Protein AF-A0A662PA24-F1 (afdb_monomer_lite)

Radius of gyration: 21.81 Å; chains: 1; bounding box: 40×46×67 Å

Sequence (87 aa):
MKMEIPERDGIVMYFTILQNLAQRPDLTDLERQALDFASSLLYQSVYGEEISEIGEGGESGREEEIQKDMEKVRSVHELAQVRGGKC

pLDDT: mean 70.92, std 20.55, range [36.91, 98.06]

Secondary structure (DSSP, 8-state):
---PPPHHHHHHHHHHHHHHHHT-TT--HHHHHHHHHHHHHHHHHHHSGGGTTSSSSS-S--SSSGGGSGGG---HHHHHHHTS---

Structure (mmCIF, N/CA/C/O backbone):
data_AF-A0A662PA24-F1
#
_entry.id   AF-A0A662PA24-F1
#
loop_
_atom_site.group_PDB
_atom_site.id
_atom_site.type_symbol
_atom_site.label_atom_id
_atom_site.label_alt_id
_atom_site.label_comp_id
_atom_site.label_asym_id
_atom_site.label_entity_id
_atom_site.label_seq_id
_atom_site.pdbx_PDB_ins_code
_atom_site.Cartn_x
_atom_site.Cartn_y
_atom_site.Cartn_z
_atom_site.occupancy
_atom_site.B_iso_or_equiv
_atom_site.auth_seq_id
_atom_site.auth_comp_id
_atom_site.auth_asym_id
_atom_site.auth_atom_id
_atom_site.pdbx_PDB_model_num
ATOM 1 N N . MET A 1 1 ? 12.239 -19.029 -24.550 1.00 47.09 1 MET A N 1
ATOM 2 C CA . MET A 1 1 ? 12.482 -17.597 -24.277 1.00 47.09 1 MET A CA 1
ATOM 3 C C . MET A 1 1 ? 11.898 -17.279 -22.913 1.00 47.09 1 MET A C 1
ATOM 5 O O . MET A 1 1 ? 10.720 -17.549 -22.722 1.00 47.09 1 MET A O 1
ATOM 9 N N . LYS A 1 2 ? 12.696 -16.778 -21.962 1.00 55.00 2 LYS A N 1
ATOM 10 C CA . LYS A 1 2 ? 12.137 -16.073 -20.801 1.00 55.00 2 LYS A CA 1
ATOM 11 C C . LYS A 1 2 ? 11.709 -14.706 -21.319 1.00 55.00 2 LYS A C 1
ATOM 13 O O . LYS A 1 2 ? 12.530 -14.000 -21.890 1.00 55.00 2 LYS A O 1
ATOM 18 N N . MET A 1 3 ? 10.423 -14.403 -21.221 1.00 61.66 3 MET A N 1
ATOM 19 C CA . MET A 1 3 ? 9.924 -13.070 -21.518 1.00 61.66 3 MET A CA 1
ATOM 20 C C . MET A 1 3 ? 10.233 -12.223 -20.287 1.00 61.66 3 MET A C 1
ATOM 22 O O . MET A 1 3 ? 9.659 -12.455 -19.225 1.00 61.66 3 MET A O 1
ATOM 26 N N . GLU A 1 4 ? 11.220 -11.341 -20.396 1.00 77.81 4 GLU A N 1
ATOM 27 C CA . GLU A 1 4 ? 11.518 -10.383 -19.337 1.00 77.81 4 GLU A CA 1
ATOM 28 C C . GLU A 1 4 ? 10.4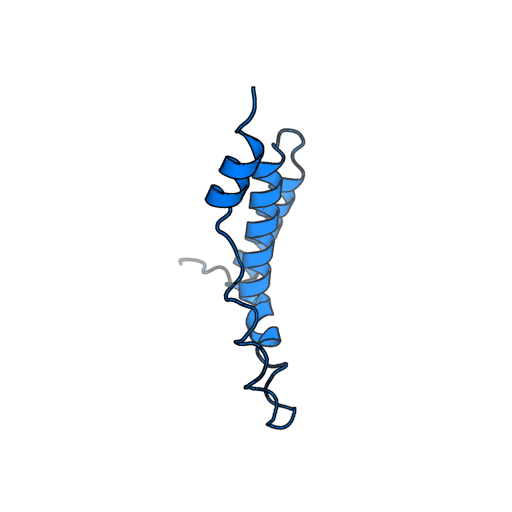85 -9.263 -19.430 1.00 77.81 4 GLU A C 1
ATOM 30 O O . GLU A 1 4 ? 10.346 -8.607 -20.462 1.00 77.81 4 GLU A O 1
ATOM 35 N N . ILE A 1 5 ? 9.689 -9.120 -18.372 1.00 69.00 5 ILE A N 1
ATOM 36 C CA . ILE A 1 5 ? 8.761 -8.003 -18.226 1.00 69.00 5 ILE A CA 1
ATOM 37 C C . ILE A 1 5 ? 9.628 -6.762 -17.985 1.00 69.00 5 ILE A C 1
ATOM 39 O O . ILE A 1 5 ? 10.463 -6.805 -17.076 1.00 69.00 5 ILE A O 1
ATOM 43 N N . PRO A 1 6 ? 9.458 -5.674 -18.758 1.00 78.69 6 PRO A N 1
ATOM 44 C CA . PRO A 1 6 ? 10.123 -4.414 -18.465 1.00 78.69 6 PRO A CA 1
ATOM 45 C C . PRO A 1 6 ? 9.870 -4.010 -17.012 1.00 78.69 6 PRO A C 1
ATOM 47 O O . PRO A 1 6 ? 8.744 -4.097 -16.526 1.00 78.69 6 PRO A O 1
ATOM 50 N N . GLU A 1 7 ? 10.904 -3.555 -16.312 1.00 77.25 7 GLU A N 1
ATOM 51 C CA . GLU A 1 7 ? 10.838 -3.271 -14.873 1.00 77.25 7 GLU A CA 1
ATOM 52 C C . GLU A 1 7 ? 9.683 -2.321 -14.513 1.00 77.25 7 GLU A C 1
ATOM 54 O O . GLU A 1 7 ? 8.909 -2.586 -13.592 1.00 77.25 7 GLU A O 1
ATOM 59 N N . ARG A 1 8 ? 9.469 -1.291 -15.340 1.00 78.00 8 ARG A N 1
ATOM 60 C CA . ARG A 1 8 ? 8.340 -0.357 -15.233 1.00 78.00 8 ARG A CA 1
ATOM 61 C C . ARG A 1 8 ? 6.972 -1.046 -15.295 1.00 78.00 8 ARG A C 1
ATOM 63 O O . ARG A 1 8 ? 6.077 -0.689 -14.533 1.00 78.00 8 ARG A O 1
ATOM 70 N N . ASP A 1 9 ? 6.802 -2.024 -16.178 1.00 82.50 9 ASP A N 1
ATOM 71 C CA . ASP A 1 9 ? 5.538 -2.752 -16.327 1.00 82.50 9 ASP A CA 1
ATOM 72 C C . ASP A 1 9 ? 5.299 -3.671 -15.119 1.00 82.50 9 ASP A C 1
ATOM 74 O O . ASP A 1 9 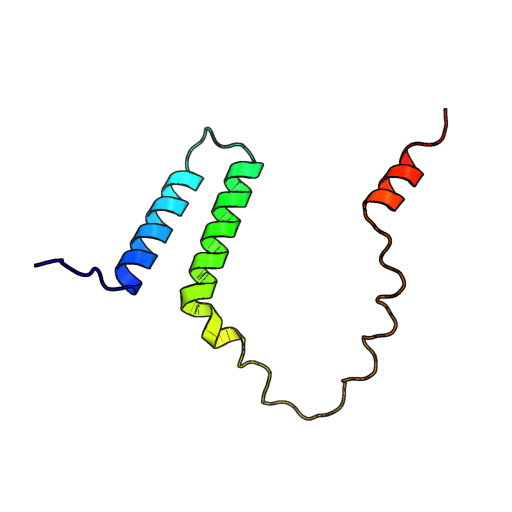? 4.172 -3.786 -14.631 1.00 82.50 9 ASP A O 1
ATOM 78 N N . GLY A 1 10 ? 6.371 -4.258 -14.572 1.00 83.56 10 GLY A N 1
ATOM 79 C CA . GLY A 1 10 ? 6.326 -5.000 -13.311 1.00 83.56 10 GLY A CA 1
ATOM 80 C C . GLY A 1 10 ? 5.888 -4.120 -12.138 1.00 83.56 10 GLY A C 1
ATOM 81 O O . GLY A 1 10 ? 5.011 -4.497 -11.366 1.00 83.56 10 GLY A O 1
ATOM 82 N N . ILE A 1 11 ? 6.432 -2.911 -12.045 1.00 84.88 11 ILE A N 1
ATOM 83 C CA . ILE A 1 11 ? 6.085 -1.918 -11.022 1.00 84.88 11 ILE A CA 1
ATOM 84 C C . ILE A 1 11 ? 4.617 -1.489 -11.121 1.00 84.88 11 ILE A C 1
ATOM 86 O O . ILE A 1 11 ? 3.913 -1.478 -10.111 1.00 84.88 11 ILE A O 1
ATOM 90 N N . VAL A 1 12 ? 4.118 -1.181 -12.323 1.00 86.12 12 VAL A N 1
ATOM 91 C CA . VAL A 1 12 ? 2.697 -0.842 -12.534 1.00 86.12 12 VAL A CA 1
ATOM 92 C C . VAL A 1 12 ? 1.788 -1.994 -12.092 1.00 86.12 12 VAL A C 1
ATOM 94 O O . VAL A 1 12 ? 0.745 -1.773 -11.467 1.00 86.12 12 VAL A O 1
ATOM 97 N N . MET A 1 13 ? 2.195 -3.236 -12.359 1.00 90.44 13 MET A N 1
ATOM 98 C CA . MET A 1 13 ? 1.469 -4.421 -11.911 1.00 90.44 13 MET A CA 1
ATOM 99 C C . MET A 1 13 ? 1.459 -4.538 -10.379 1.00 90.44 13 MET A C 1
ATOM 101 O O . MET A 1 13 ? 0.398 -4.777 -9.799 1.00 90.44 13 MET A O 1
ATOM 105 N N . TYR A 1 14 ? 2.588 -4.301 -9.705 1.00 90.69 14 TYR A N 1
ATOM 106 C CA . TYR A 1 14 ? 2.648 -4.291 -8.239 1.00 90.69 14 TYR A CA 1
ATOM 107 C C . TYR A 1 14 ? 1.774 -3.193 -7.624 1.00 90.69 14 TYR A C 1
ATOM 109 O O . TYR A 1 14 ? 1.029 -3.474 -6.685 1.00 90.69 14 TYR A O 1
ATOM 117 N N . PHE A 1 15 ? 1.773 -1.985 -8.194 1.00 90.88 15 PHE A N 1
ATOM 118 C CA . PHE A 1 15 ? 0.865 -0.912 -7.775 1.00 90.88 15 PHE A CA 1
ATOM 119 C C . PHE A 1 15 ? -0.598 -1.327 -7.873 1.00 90.88 15 PHE A C 1
ATOM 121 O O . PHE A 1 15 ? -1.375 -1.128 -6.940 1.00 90.88 15 PHE A O 1
ATOM 128 N N . THR A 1 16 ? -0.960 -1.946 -8.993 1.00 92.44 16 THR A N 1
ATOM 129 C CA . THR A 1 16 ? -2.323 -2.419 -9.233 1.00 92.44 16 THR A CA 1
ATOM 130 C C . THR A 1 16 ? -2.726 -3.467 -8.194 1.00 92.44 16 THR A C 1
ATOM 132 O O . THR A 1 16 ? -3.838 -3.428 -7.670 1.00 92.44 16 THR A O 1
ATOM 135 N N . ILE A 1 17 ? -1.831 -4.395 -7.848 1.00 94.69 17 ILE A N 1
ATOM 136 C CA . ILE A 1 17 ? -2.091 -5.416 -6.823 1.00 94.69 17 ILE A CA 1
ATOM 137 C C . ILE A 1 17 ? -2.294 -4.770 -5.448 1.00 94.69 17 ILE A C 1
ATOM 139 O O . ILE A 1 17 ? -3.277 -5.081 -4.776 1.00 94.69 17 ILE A O 1
ATOM 143 N N . LEU A 1 18 ? -1.409 -3.855 -5.043 1.00 95.19 18 LEU A N 1
ATOM 144 C CA . LEU A 1 18 ? -1.500 -3.175 -3.748 1.00 95.19 18 LEU A CA 1
ATOM 145 C C . LEU A 1 18 ? -2.795 -2.364 -3.619 1.00 95.19 18 LEU A C 1
ATOM 147 O O . LEU A 1 18 ? -3.479 -2.467 -2.601 1.00 95.19 18 LEU A O 1
ATOM 151 N N . GLN A 1 19 ? -3.187 -1.639 -4.670 1.00 92.50 19 GLN A N 1
ATOM 152 C CA . GLN A 1 19 ? -4.456 -0.909 -4.702 1.00 92.50 19 GLN A CA 1
ATOM 153 C C . GLN A 1 19 ? -5.655 -1.850 -4.562 1.00 92.50 19 GLN A C 1
ATOM 155 O O . GLN A 1 19 ? -6.540 -1.588 -3.752 1.00 92.50 19 GLN A O 1
ATOM 160 N N . ASN A 1 20 ? -5.677 -2.967 -5.295 1.00 94.88 20 ASN A N 1
ATOM 161 C CA . ASN A 1 20 ? -6.764 -3.944 -5.189 1.00 94.88 20 ASN A CA 1
ATOM 162 C C . ASN A 1 20 ? -6.858 -4.557 -3.788 1.00 94.88 20 ASN A C 1
ATOM 164 O O . ASN A 1 20 ? -7.959 -4.737 -3.270 1.00 94.88 20 ASN A O 1
ATOM 168 N N . LEU A 1 21 ? -5.718 -4.849 -3.156 1.00 96.25 21 LEU A N 1
ATOM 169 C CA . LEU A 1 21 ? -5.693 -5.329 -1.779 1.00 96.25 21 LEU A CA 1
ATOM 170 C C . LEU A 1 21 ? -6.251 -4.272 -0.822 1.00 96.25 21 LEU A C 1
ATOM 172 O O . LEU A 1 21 ? -7.117 -4.610 -0.028 1.00 96.25 21 LEU A O 1
ATOM 176 N N . ALA A 1 22 ? -5.851 -3.003 -0.942 1.00 94.00 22 ALA A N 1
ATOM 177 C CA . ALA A 1 22 ? -6.278 -1.926 -0.041 1.00 94.00 22 ALA A CA 1
ATOM 178 C C . ALA A 1 22 ? -7.790 -1.608 -0.102 1.00 94.00 22 ALA A C 1
ATOM 180 O O . ALA A 1 22 ? -8.367 -1.094 0.866 1.00 94.00 22 ALA A O 1
ATOM 181 N N . GLN A 1 23 ? -8.446 -1.933 -1.224 1.00 93.25 23 GLN A N 1
ATOM 182 C CA . GLN A 1 23 ? -9.896 -1.779 -1.409 1.00 93.25 23 GLN A CA 1
ATOM 183 C C . GLN A 1 23 ? -10.724 -2.890 -0.757 1.00 93.25 23 GLN A C 1
ATOM 185 O O . GLN A 1 23 ? -11.952 -2.797 -0.701 1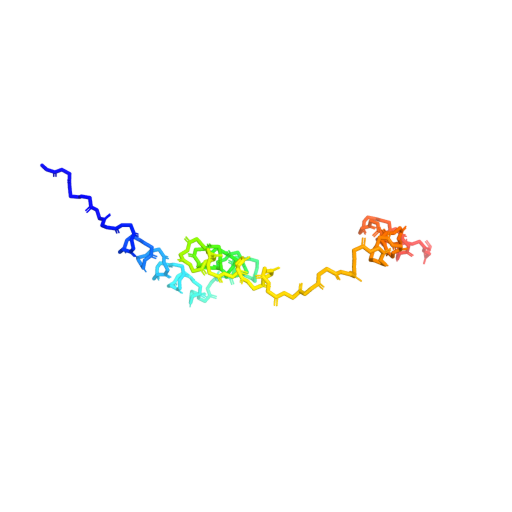.00 93.25 23 GLN A O 1
ATOM 190 N N . ARG A 1 24 ? -10.082 -3.948 -0.261 1.00 96.06 24 ARG A N 1
ATOM 191 C CA . ARG A 1 24 ? -10.784 -5.029 0.418 1.00 96.06 24 ARG A CA 1
ATOM 192 C C . ARG A 1 24 ? -11.428 -4.528 1.720 1.00 96.06 24 ARG A C 1
ATOM 194 O O . ARG A 1 24 ? -10.756 -3.875 2.519 1.00 96.06 24 ARG A O 1
ATOM 201 N N . PRO A 1 25 ? -12.717 -4.828 1.958 1.00 94.62 25 PRO A N 1
ATOM 202 C CA . PRO A 1 25 ? -13.427 -4.357 3.145 1.00 94.62 25 PRO A CA 1
ATOM 203 C C . PRO A 1 25 ? -13.047 -5.121 4.421 1.00 94.62 25 PRO A C 1
ATOM 205 O O . PRO A 1 25 ? -13.401 -4.680 5.508 1.00 94.62 25 PRO A O 1
ATOM 208 N N . ASP A 1 26 ? -12.365 -6.262 4.301 1.00 97.00 26 ASP A N 1
ATOM 209 C CA . ASP A 1 26 ? -11.993 -7.149 5.407 1.00 97.00 26 ASP A CA 1
ATOM 210 C C . ASP A 1 26 ? -10.599 -6.869 5.996 1.00 97.00 26 ASP A C 1
ATOM 212 O O . ASP A 1 26 ? -10.100 -7.668 6.783 1.00 97.00 26 ASP A O 1
ATOM 216 N N . LEU A 1 27 ? -9.977 -5.744 5.635 1.00 96.81 27 LEU A N 1
ATOM 217 C CA . LEU A 1 27 ? -8.684 -5.335 6.180 1.00 96.81 27 LEU A CA 1
ATOM 218 C C . LEU A 1 27 ? -8.819 -4.646 7.536 1.00 96.81 27 LEU A C 1
ATOM 220 O O . LEU A 1 27 ? -9.676 -3.785 7.741 1.00 96.81 27 LEU A O 1
ATOM 224 N N . THR A 1 28 ? -7.892 -4.962 8.432 1.00 97.69 28 THR A N 1
ATOM 225 C CA . THR A 1 28 ? -7.634 -4.168 9.633 1.00 97.69 28 THR A CA 1
ATOM 226 C C . THR A 1 28 ? -6.956 -2.843 9.281 1.00 97.69 28 THR A C 1
ATOM 228 O O . THR A 1 28 ? -6.309 -2.704 8.239 1.00 97.69 28 THR A O 1
ATOM 231 N N . ASP A 1 29 ? -7.035 -1.871 10.191 1.00 96.50 29 ASP A N 1
ATOM 232 C CA . ASP A 1 29 ? -6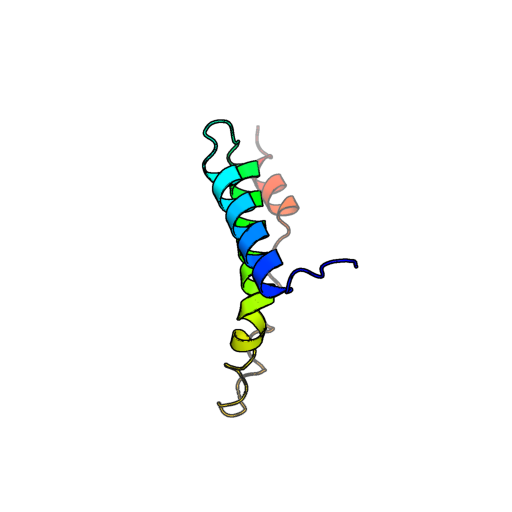.364 -0.575 10.027 1.00 96.50 29 ASP A CA 1
ATOM 233 C C . ASP A 1 29 ? -4.845 -0.727 9.833 1.00 96.50 29 ASP A C 1
ATOM 235 O O . ASP A 1 29 ? -4.249 -0.032 9.010 1.00 96.50 29 ASP A O 1
ATOM 239 N N . LEU A 1 30 ? -4.222 -1.677 10.544 1.00 98.06 30 LEU A N 1
ATOM 240 C CA . LEU A 1 30 ? -2.788 -1.951 10.431 1.00 98.06 30 LEU A CA 1
ATOM 241 C C . LEU A 1 30 ? -2.420 -2.507 9.051 1.00 98.06 30 LEU A C 1
ATOM 243 O O . LEU A 1 30 ? -1.421 -2.092 8.468 1.00 98.06 30 LEU A O 1
ATOM 247 N N . GLU A 1 31 ? -3.216 -3.431 8.513 1.00 97.56 31 GLU A N 1
ATOM 248 C CA . GLU A 1 31 ? -2.975 -3.993 7.181 1.00 97.56 31 GLU A CA 1
ATOM 249 C C . GLU A 1 31 ? -3.160 -2.937 6.092 1.00 97.56 31 GLU A C 1
ATOM 251 O O . GLU A 1 31 ? -2.352 -2.864 5.167 1.00 97.56 31 GLU A O 1
ATOM 256 N N . ARG A 1 32 ? -4.172 -2.072 6.224 1.00 95.56 32 ARG A N 1
ATOM 257 C CA . ARG A 1 32 ? -4.368 -0.948 5.304 1.00 95.56 32 ARG A CA 1
ATOM 258 C C . ARG A 1 32 ? -3.174 0.009 5.341 1.00 95.56 32 ARG A C 1
ATOM 260 O O . ARG A 1 32 ? -2.628 0.327 4.289 1.00 95.56 32 ARG A O 1
ATOM 267 N N . GLN A 1 33 ? -2.692 0.366 6.531 1.00 96.50 33 GLN A N 1
ATOM 268 C CA . GLN A 1 33 ? -1.502 1.207 6.681 1.00 96.50 33 GLN A CA 1
ATOM 269 C C . GLN A 1 33 ? -0.241 0.548 6.098 1.00 96.50 33 GLN A C 1
ATOM 271 O O . GLN A 1 33 ? 0.585 1.225 5.485 1.00 96.50 33 GLN A O 1
ATOM 276 N N . ALA A 1 34 ? -0.086 -0.769 6.253 1.00 97.44 34 ALA A N 1
ATOM 277 C CA . ALA A 1 34 ? 1.029 -1.507 5.666 1.00 97.44 34 ALA A CA 1
ATOM 278 C C . ALA A 1 34 ? 0.986 -1.493 4.126 1.00 97.44 34 ALA A C 1
ATOM 280 O O . ALA A 1 34 ? 2.029 -1.345 3.487 1.00 97.44 34 ALA A O 1
ATOM 281 N N . LEU A 1 35 ? -0.203 -1.602 3.524 1.00 97.00 35 LEU A N 1
ATOM 282 C CA . LEU A 1 35 ? -0.388 -1.509 2.071 1.00 97.00 35 LEU A CA 1
ATOM 283 C C . LEU A 1 35 ? -0.121 -0.094 1.539 1.00 97.00 35 LEU A C 1
ATOM 285 O O . LEU A 1 35 ? 0.519 0.053 0.493 1.00 97.00 35 LEU A O 1
ATOM 289 N N . ASP A 1 36 ? -0.543 0.939 2.269 1.00 93.19 36 ASP A N 1
ATOM 290 C CA . ASP A 1 36 ? -0.242 2.337 1.934 1.00 93.19 36 ASP A CA 1
ATOM 291 C C . ASP A 1 36 ? 1.269 2.615 2.013 1.00 93.19 36 ASP A C 1
ATOM 293 O O . ASP A 1 36 ? 1.854 3.240 1.120 1.00 93.19 36 ASP A O 1
ATOM 297 N N . PHE A 1 37 ? 1.937 2.084 3.042 1.00 94.81 37 PHE A N 1
ATOM 298 C CA . PHE A 1 37 ? 3.388 2.178 3.191 1.00 94.81 37 PHE A CA 1
ATOM 299 C C . PHE A 1 37 ? 4.129 1.462 2.051 1.00 94.81 37 PHE A C 1
ATOM 301 O O . PHE A 1 37 ? 5.020 2.048 1.437 1.00 94.81 37 PHE A O 1
ATOM 308 N N . ALA A 1 38 ? 3.727 0.236 1.702 1.00 95.00 38 ALA A N 1
ATOM 309 C CA . ALA A 1 38 ? 4.313 -0.509 0.586 1.00 95.00 38 ALA A CA 1
ATOM 310 C C . ALA A 1 38 ? 4.135 0.222 -0.757 1.00 95.00 38 ALA A C 1
ATOM 312 O O . ALA A 1 38 ? 5.072 0.298 -1.551 1.00 95.00 38 ALA A O 1
ATOM 313 N N . SER A 1 39 ? 2.959 0.815 -0.985 1.00 91.94 39 SER A N 1
ATOM 314 C CA . SER A 1 39 ? 2.685 1.626 -2.179 1.00 91.94 39 SER A CA 1
ATOM 315 C C . SER A 1 39 ? 3.587 2.862 -2.246 1.00 91.94 39 SER A C 1
ATOM 317 O O . SER A 1 39 ? 4.066 3.221 -3.319 1.00 91.94 39 SER A O 1
ATOM 319 N N . SER A 1 40 ? 3.872 3.484 -1.099 1.00 89.94 40 SER A N 1
ATOM 320 C CA . SER A 1 40 ? 4.771 4.641 -1.011 1.00 89.94 40 SER A CA 1
ATOM 321 C C . SER A 1 40 ? 6.222 4.269 -1.324 1.00 89.94 40 SER A C 1
ATOM 323 O O . SER A 1 40 ? 6.879 4.980 -2.080 1.00 89.94 40 SER A O 1
ATOM 325 N N . LEU A 1 41 ? 6.709 3.131 -0.815 1.00 90.38 41 LEU A N 1
ATOM 326 C CA . LEU A 1 41 ? 8.052 2.636 -1.136 1.00 90.38 41 LEU A CA 1
ATOM 327 C C . LEU A 1 41 ? 8.202 2.332 -2.630 1.00 90.38 41 LEU A C 1
ATOM 329 O O . LEU A 1 41 ? 9.214 2.680 -3.233 1.00 90.38 41 LEU A O 1
ATOM 333 N N . LEU A 1 42 ? 7.178 1.731 -3.238 1.00 88.62 42 LEU A N 1
ATOM 334 C CA . LEU A 1 42 ? 7.167 1.438 -4.670 1.00 88.62 42 LEU A CA 1
ATOM 335 C C . LEU A 1 42 ? 7.114 2.717 -5.519 1.00 88.62 42 LEU A C 1
ATOM 337 O O . LEU A 1 42 ? 7.692 2.772 -6.600 1.00 88.62 42 LEU A O 1
ATOM 341 N N . TYR A 1 43 ? 6.450 3.768 -5.031 1.00 85.06 43 TYR A N 1
ATOM 342 C CA . TYR A 1 43 ? 6.470 5.078 -5.685 1.00 85.06 43 TYR A CA 1
ATOM 343 C C . TYR A 1 43 ? 7.872 5.682 -5.627 1.00 85.06 43 TYR A C 1
ATOM 345 O O . TYR A 1 43 ? 8.401 6.131 -6.640 1.00 85.06 43 TYR A O 1
ATOM 353 N N . GLN A 1 44 ? 8.500 5.643 -4.452 1.00 85.06 44 GLN A N 1
ATOM 354 C CA . GLN A 1 44 ? 9.852 6.155 -4.245 1.00 85.06 44 GLN A CA 1
ATOM 355 C C . GLN A 1 44 ? 10.907 5.388 -5.046 1.00 85.06 44 GLN A C 1
ATOM 357 O O . GLN A 1 44 ? 11.830 6.009 -5.552 1.00 85.06 44 GLN A O 1
ATOM 362 N N . SER A 1 45 ? 10.781 4.074 -5.239 1.00 82.38 45 SER A N 1
ATOM 363 C CA . SER A 1 45 ? 11.744 3.343 -6.076 1.00 82.38 45 SER A CA 1
ATOM 364 C C . SER A 1 45 ? 11.693 3.745 -7.555 1.00 82.38 45 SER A C 1
ATOM 366 O O . SER A 1 45 ? 12.627 3.461 -8.289 1.00 82.38 45 SER A O 1
ATOM 368 N N . VAL A 1 46 ? 10.599 4.372 -8.002 1.00 79.50 46 VAL A N 1
ATOM 369 C CA . VAL A 1 46 ? 10.386 4.781 -9.403 1.00 79.50 46 VAL A CA 1
ATOM 370 C C . VAL A 1 46 ? 10.645 6.266 -9.604 1.00 79.50 46 VAL A C 1
ATOM 372 O O . VAL A 1 46 ? 11.209 6.662 -10.616 1.00 79.50 46 VAL A O 1
ATOM 375 N N . TYR A 1 47 ? 10.182 7.080 -8.658 1.00 72.00 47 TYR A N 1
ATOM 376 C CA . TYR A 1 47 ? 10.136 8.539 -8.758 1.00 72.00 47 TYR A CA 1
ATOM 377 C C . TYR A 1 47 ? 11.008 9.232 -7.697 1.00 72.00 47 TYR A C 1
ATOM 379 O O . TYR A 1 47 ? 11.035 10.455 -7.617 1.00 72.00 47 TYR A O 1
ATOM 387 N N . GLY A 1 48 ? 11.684 8.473 -6.831 1.00 65.50 48 GLY A N 1
ATOM 388 C CA . GLY A 1 48 ? 12.434 8.996 -5.686 1.00 65.50 48 GLY A CA 1
ATOM 389 C C . GLY A 1 48 ? 13.852 9.469 -5.997 1.00 65.50 48 GLY A C 1
ATOM 390 O O . GLY A 1 48 ? 14.389 10.230 -5.196 1.00 65.50 48 GLY A O 1
ATOM 391 N N . GLU A 1 49 ? 14.441 9.099 -7.140 1.00 57.34 49 GLU A N 1
ATOM 392 C CA . GLU A 1 49 ? 15.719 9.692 -7.576 1.00 57.34 49 GLU A CA 1
ATOM 393 C C . GLU A 1 49 ? 15.577 11.200 -7.867 1.00 57.34 49 GLU A C 1
ATOM 395 O O . GLU A 1 49 ? 16.508 11.958 -7.617 1.00 57.34 49 GLU A O 1
ATOM 400 N N . GLU A 1 50 ? 14.394 11.681 -8.266 1.00 49.75 50 GLU A N 1
ATOM 401 C CA . GLU A 1 50 ? 14.169 13.095 -8.622 1.00 49.75 50 GLU A CA 1
ATOM 402 C C . GLU A 1 50 ? 13.949 14.023 -7.408 1.00 49.75 50 GLU A C 1
ATOM 404 O O . GLU A 1 50 ? 13.979 15.245 -7.547 1.00 49.75 50 GLU A O 1
ATOM 409 N N . ILE A 1 51 ? 13.745 13.485 -6.199 1.00 48.41 51 ILE A N 1
ATOM 410 C CA . ILE A 1 51 ? 13.493 14.297 -4.987 1.00 48.41 51 ILE A CA 1
ATOM 411 C C . ILE A 1 51 ? 14.776 14.520 -4.163 1.00 48.41 51 ILE A C 1
ATOM 413 O O . ILE A 1 51 ? 14.776 15.307 -3.218 1.00 48.41 51 ILE A O 1
ATOM 417 N N . SER A 1 52 ? 15.889 13.871 -4.527 1.00 48.97 52 SER A N 1
ATOM 418 C CA . SER A 1 52 ? 17.197 14.092 -3.891 1.00 48.97 52 SER A CA 1
ATOM 419 C C . SER A 1 52 ? 17.957 15.300 -4.469 1.00 48.97 52 SER A C 1
ATOM 421 O O . SER A 1 52 ? 18.923 15.747 -3.856 1.00 48.97 52 SER A O 1
ATOM 423 N N . GLU A 1 53 ? 17.512 15.864 -5.599 1.00 45.28 53 GLU A N 1
ATOM 424 C CA . GLU A 1 53 ? 18.137 17.014 -6.283 1.00 45.28 53 GLU A CA 1
ATOM 425 C C . GLU A 1 53 ? 17.447 18.371 -6.005 1.00 45.28 53 GLU A C 1
ATOM 427 O O . GLU A 1 53 ? 17.693 19.356 -6.694 1.00 45.28 53 GLU A O 1
ATOM 432 N N . ILE A 1 54 ? 16.635 18.494 -4.946 1.00 48.00 54 ILE A N 1
ATOM 433 C CA . ILE A 1 54 ? 16.192 19.809 -4.419 1.00 48.00 54 ILE A CA 1
ATOM 434 C C . ILE A 1 54 ? 17.061 20.190 -3.205 1.00 48.00 54 ILE A C 1
ATOM 436 O O . ILE A 1 54 ? 16.574 20.524 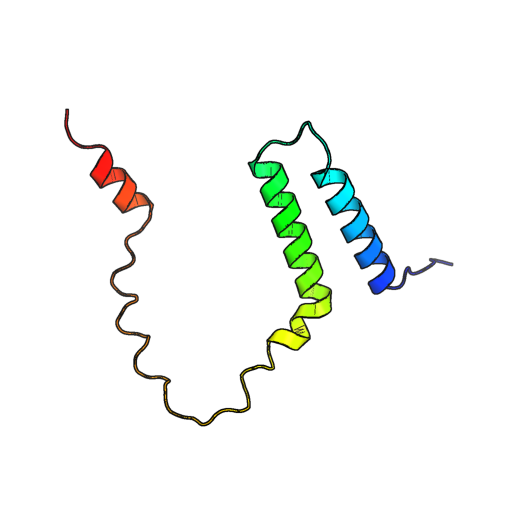-2.128 1.00 48.00 54 ILE A O 1
ATOM 440 N N . GLY A 1 55 ? 18.383 20.089 -3.370 1.00 45.06 55 GLY A N 1
ATOM 441 C CA . GLY A 1 55 ? 19.361 20.361 -2.310 1.00 45.06 55 GLY A CA 1
ATOM 442 C C . GLY A 1 55 ? 20.731 20.869 -2.769 1.00 45.06 55 GLY A C 1
ATOM 443 O O . GLY A 1 55 ? 21.530 21.244 -1.922 1.00 45.06 55 GLY A O 1
ATOM 444 N N . GLU A 1 56 ? 21.006 20.954 -4.073 1.00 47.31 56 GLU A N 1
ATOM 445 C CA . GLU A 1 56 ? 22.279 21.474 -4.601 1.00 47.31 56 GLU A CA 1
ATOM 446 C C . GLU A 1 56 ? 22.043 22.711 -5.477 1.00 47.31 56 GLU A C 1
ATOM 448 O O . GLU A 1 56 ? 22.303 22.745 -6.675 1.00 47.31 56 GLU A O 1
ATOM 453 N N . GLY A 1 57 ? 21.483 23.754 -4.868 1.00 38.47 57 GLY A N 1
ATOM 454 C CA . GLY A 1 57 ? 21.184 25.007 -5.562 1.00 38.47 57 GLY A CA 1
ATOM 455 C C . GLY A 1 57 ? 20.813 26.149 -4.624 1.00 38.47 57 GLY A C 1
ATOM 456 O O . GLY A 1 57 ? 19.944 26.952 -4.944 1.00 38.47 57 GLY A O 1
ATOM 457 N N . GLY A 1 58 ? 21.418 26.201 -3.440 1.00 36.91 58 GLY A N 1
ATOM 458 C CA . GLY A 1 58 ? 21.219 27.271 -2.470 1.00 36.91 58 GLY A CA 1
ATOM 459 C C . GLY A 1 58 ? 22.431 27.350 -1.559 1.00 36.91 58 GLY A C 1
ATOM 460 O O . GLY A 1 58 ? 22.865 26.345 -1.011 1.00 36.91 58 GLY A O 1
ATOM 461 N N . GLU A 1 59 ? 23.015 28.534 -1.467 1.00 37.81 59 GLU A N 1
ATOM 462 C CA . GLU A 1 59 ? 24.276 28.807 -0.793 1.00 37.81 59 GLU A CA 1
ATOM 463 C C . GLU A 1 59 ? 24.341 28.244 0.639 1.00 37.81 59 GLU A C 1
ATOM 465 O O . GLU A 1 59 ? 23.511 28.537 1.499 1.00 37.81 59 GLU A O 1
ATOM 470 N N . SER A 1 60 ? 25.382 27.439 0.862 1.00 51.44 60 SER A N 1
ATOM 471 C CA . SER A 1 60 ? 26.272 27.439 2.029 1.00 51.44 60 SER A CA 1
ATOM 472 C C . SER A 1 60 ? 25.915 28.453 3.129 1.00 51.44 60 SER A C 1
ATOM 474 O O . SER A 1 60 ? 26.044 29.662 2.930 1.00 51.44 60 SER A O 1
ATOM 476 N N . GLY A 1 61 ? 25.547 27.961 4.321 1.00 44.91 61 GLY A N 1
ATOM 477 C CA . GLY A 1 61 ? 25.536 28.808 5.521 1.00 44.91 61 GLY A CA 1
ATOM 478 C C . GLY A 1 61 ? 24.540 28.487 6.635 1.00 44.91 61 GLY A C 1
ATOM 479 O O . GLY A 1 61 ? 24.228 29.391 7.408 1.00 44.91 61 GLY A O 1
ATOM 480 N N . ARG A 1 62 ? 23.998 27.266 6.760 1.00 47.47 62 ARG A N 1
ATOM 481 C CA . ARG A 1 62 ? 23.072 26.963 7.875 1.00 47.47 62 ARG A CA 1
ATOM 482 C C . ARG A 1 62 ? 23.210 25.577 8.497 1.00 47.47 62 ARG A C 1
ATOM 484 O O . ARG A 1 62 ? 22.246 25.000 8.989 1.00 47.47 62 ARG A O 1
ATOM 491 N N . GLU A 1 63 ? 24.439 25.084 8.527 1.00 44.75 63 GLU A N 1
ATOM 492 C CA . GLU A 1 63 ? 24.806 23.765 9.045 1.00 44.75 63 GLU A CA 1
ATOM 493 C C . GLU A 1 63 ? 25.352 23.811 10.488 1.00 44.75 63 GLU A C 1
ATOM 495 O O . GLU A 1 63 ? 26.204 23.011 10.849 1.00 44.75 63 GLU A O 1
ATOM 500 N N . GLU A 1 64 ? 24.876 24.732 11.342 1.00 43.38 64 GLU A N 1
ATOM 501 C CA . GLU A 1 64 ? 25.321 24.789 12.755 1.00 43.38 64 GLU A CA 1
ATOM 502 C C . GLU A 1 64 ? 24.223 24.975 13.826 1.00 43.38 64 GLU A C 1
ATOM 504 O O . GLU A 1 64 ? 24.529 24.864 15.011 1.00 43.38 64 GLU A O 1
ATOM 509 N N . GLU A 1 65 ? 22.937 25.173 13.495 1.00 45.09 65 GLU A N 1
ATOM 510 C CA . GLU A 1 65 ? 21.913 25.429 14.541 1.00 45.09 65 GLU A CA 1
ATOM 511 C C . GLU A 1 65 ? 20.952 24.269 14.863 1.00 45.09 65 GLU A C 1
ATOM 513 O O . GLU A 1 65 ? 20.317 24.292 15.915 1.00 45.09 65 GLU A O 1
ATOM 518 N N . ILE A 1 66 ? 20.864 23.212 14.046 1.00 47.81 66 ILE A N 1
ATOM 519 C CA . ILE A 1 66 ? 19.849 22.145 14.237 1.00 47.81 66 ILE A CA 1
ATOM 520 C C . ILE A 1 66 ? 20.345 20.992 15.138 1.00 47.81 66 ILE A C 1
ATOM 522 O O . ILE A 1 66 ? 19.581 20.107 15.506 1.00 47.81 66 ILE A O 1
ATOM 526 N N . GLN A 1 67 ? 21.604 20.996 15.586 1.00 43.16 67 GLN A N 1
ATOM 527 C CA . GLN A 1 67 ? 22.108 19.943 16.486 1.00 43.16 67 GLN A CA 1
ATOM 528 C C . GLN A 1 67 ? 21.783 20.172 17.972 1.00 43.16 67 GLN A C 1
ATOM 530 O O . GLN A 1 67 ? 22.009 19.279 18.785 1.00 43.16 67 GLN A O 1
ATOM 535 N N . LYS A 1 68 ? 21.227 21.329 18.360 1.00 48.72 68 LYS A N 1
ATOM 536 C CA . LYS A 1 68 ? 20.993 21.652 19.781 1.00 48.72 68 LYS A CA 1
ATOM 537 C C . LYS A 1 68 ? 19.661 21.185 20.366 1.00 48.72 68 LYS A C 1
ATOM 539 O O . LYS A 1 68 ? 19.520 21.231 21.583 1.00 48.72 68 LYS A O 1
ATOM 544 N N . ASP A 1 69 ? 18.714 20.715 19.554 1.00 47.94 69 ASP A N 1
ATOM 545 C CA . ASP A 1 69 ? 17.361 20.377 20.037 1.00 47.94 69 ASP A CA 1
ATOM 546 C C 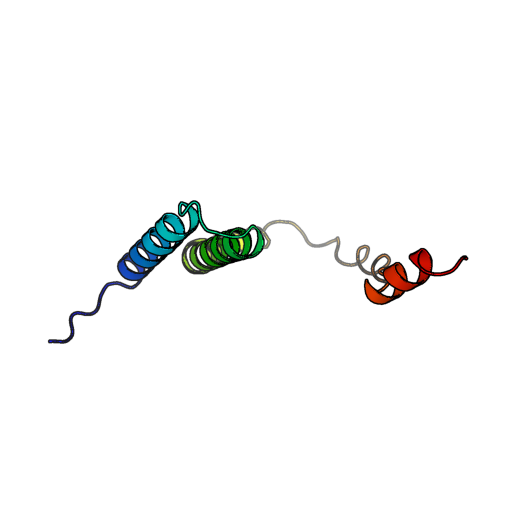. ASP A 1 69 ? 17.021 18.875 19.964 1.00 47.94 69 ASP A C 1
ATOM 548 O O . ASP A 1 69 ? 15.904 18.457 20.266 1.00 47.94 69 ASP A O 1
ATOM 552 N N . MET A 1 70 ? 17.997 18.024 19.618 1.00 48.41 70 MET A N 1
ATOM 553 C CA . MET A 1 70 ? 17.839 16.560 19.652 1.00 48.41 70 MET A CA 1
ATOM 554 C C . MET A 1 70 ? 18.133 15.933 21.026 1.00 48.41 70 MET A C 1
ATOM 556 O O . MET A 1 70 ? 17.804 14.768 21.238 1.00 48.41 70 MET A O 1
ATOM 560 N N . GLU A 1 71 ? 18.672 16.680 21.996 1.00 51.41 71 GLU A N 1
ATOM 561 C CA . GLU A 1 71 ? 18.976 16.150 23.341 1.00 51.41 71 GLU A CA 1
ATOM 562 C C . GLU A 1 71 ? 17.730 15.856 24.199 1.00 51.41 71 GLU A C 1
ATOM 564 O O . GLU A 1 71 ? 17.844 15.276 25.279 1.00 51.41 71 GLU A O 1
ATOM 569 N N . LYS A 1 72 ? 16.522 16.228 23.750 1.00 56.75 72 LYS A N 1
ATOM 570 C CA . LYS A 1 72 ? 15.304 16.142 24.575 1.00 56.75 72 LYS A CA 1
ATOM 571 C C . LYS A 1 72 ? 14.206 15.231 24.033 1.00 56.75 72 LYS A C 1
ATOM 573 O O . LYS A 1 72 ? 13.061 15.325 24.482 1.00 56.75 72 LYS A O 1
ATOM 578 N N . VAL A 1 73 ? 14.530 14.321 23.119 1.00 56.50 73 VAL A N 1
ATOM 579 C CA . VAL A 1 73 ? 13.573 13.307 22.659 1.00 56.50 73 VAL A CA 1
ATOM 580 C C . VAL A 1 73 ? 13.622 12.111 23.611 1.00 56.50 73 VAL A C 1
ATOM 582 O O . VAL A 1 73 ? 14.458 11.222 23.486 1.00 56.50 73 VAL A O 1
ATOM 585 N N . ARG A 1 74 ? 12.734 12.109 24.612 1.00 61.25 74 ARG A N 1
ATOM 586 C CA . ARG A 1 74 ? 12.583 10.971 25.535 1.00 61.25 74 ARG A CA 1
ATOM 587 C C . ARG A 1 74 ? 12.053 9.756 24.784 1.00 61.25 74 ARG A C 1
ATOM 589 O O . ARG A 1 74 ? 11.152 9.882 23.954 1.00 61.25 74 ARG A O 1
ATOM 596 N N . SER A 1 75 ? 12.583 8.581 25.113 1.00 65.19 75 SER A N 1
ATOM 597 C CA . SER A 1 75 ? 12.124 7.316 24.538 1.00 65.19 75 SER A CA 1
ATOM 598 C C . SER A 1 75 ? 10.633 7.111 24.820 1.00 65.19 75 SER A C 1
ATOM 600 O O . SER A 1 75 ? 10.150 7.390 25.920 1.00 65.19 75 SER A O 1
ATOM 602 N N . VAL A 1 76 ? 9.892 6.572 23.848 1.00 60.16 76 VAL A N 1
ATOM 603 C CA . VAL A 1 76 ? 8.457 6.246 23.985 1.00 60.16 76 VAL A CA 1
ATOM 604 C C . VAL A 1 76 ? 8.202 5.353 25.211 1.00 60.16 76 VAL A C 1
ATOM 606 O O . VAL A 1 76 ? 7.170 5.472 25.873 1.00 60.16 76 VAL A O 1
ATOM 609 N N . HIS A 1 77 ? 9.182 4.524 25.581 1.00 56.47 77 HIS A N 1
ATOM 610 C CA . HIS A 1 77 ? 9.127 3.682 26.774 1.00 56.47 77 HIS A CA 1
ATOM 611 C C . HIS A 1 77 ? 9.148 4.491 28.090 1.00 56.47 77 HIS A C 1
ATOM 613 O O . HIS A 1 77 ? 8.483 4.108 29.058 1.00 56.47 77 HIS A O 1
ATOM 619 N N . GLU A 1 78 ? 9.861 5.619 28.144 1.00 61.66 78 GLU A N 1
ATOM 620 C CA . GLU A 1 78 ? 9.886 6.502 29.319 1.00 61.66 78 GLU A CA 1
ATOM 621 C C . GLU A 1 78 ? 8.560 7.254 29.481 1.00 61.66 78 GLU A C 1
ATOM 623 O O . GLU A 1 78 ? 8.064 7.413 30.596 1.00 61.66 78 GLU A O 1
ATOM 628 N N . LEU A 1 79 ? 7.935 7.665 28.374 1.00 65.88 79 LEU A N 1
ATOM 629 C CA . LEU A 1 79 ? 6.638 8.352 28.392 1.00 65.88 79 LEU A CA 1
ATOM 630 C C . LEU A 1 79 ? 5.502 7.449 28.896 1.00 65.88 79 LEU A C 1
ATOM 632 O O . LEU A 1 79 ? 4.583 7.928 29.565 1.00 65.88 79 LEU A O 1
ATOM 636 N N . ALA A 1 80 ? 5.580 6.143 28.626 1.00 60.97 80 ALA A N 1
ATOM 637 C CA . ALA A 1 80 ? 4.607 5.167 29.110 1.00 60.97 80 ALA A CA 1
ATOM 638 C C . ALA A 1 80 ? 4.673 4.964 30.637 1.00 60.97 80 ALA A C 1
ATOM 640 O O . ALA A 1 80 ? 3.629 4.840 31.279 1.00 60.97 80 ALA A O 1
ATOM 641 N N . GLN A 1 81 ? 5.868 5.003 31.245 1.00 58.75 81 GLN A N 1
ATOM 642 C CA . GLN A 1 81 ? 6.016 4.856 32.702 1.00 58.75 81 GLN A CA 1
ATOM 643 C C . GLN A 1 81 ? 5.434 6.046 33.481 1.00 58.75 81 GLN A C 1
ATOM 645 O O . GLN A 1 81 ? 4.847 5.858 34.545 1.00 58.75 81 GLN A O 1
ATOM 650 N N . VAL A 1 82 ? 5.515 7.266 32.937 1.00 58.78 82 VAL A N 1
ATOM 651 C CA . VAL A 1 82 ? 4.993 8.480 33.598 1.00 58.78 82 VAL A CA 1
ATOM 652 C C . VAL A 1 82 ? 3.461 8.468 33.717 1.00 58.78 82 VAL A C 1
ATOM 654 O O . VAL A 1 82 ? 2.910 9.065 34.640 1.00 58.78 82 VAL A O 1
ATOM 657 N N . ARG A 1 83 ? 2.754 7.763 32.823 1.00 56.97 83 ARG A N 1
ATOM 658 C CA . ARG A 1 83 ? 1.283 7.674 32.837 1.00 56.97 83 ARG A CA 1
ATOM 659 C C . ARG A 1 83 ? 0.714 6.539 33.699 1.00 56.97 83 ARG A C 1
ATOM 661 O O . ARG A 1 83 ? -0.491 6.530 33.920 1.00 56.97 83 ARG A O 1
ATOM 668 N N . GLY A 1 84 ? 1.544 5.614 34.188 1.00 57.47 84 GLY A N 1
ATOM 669 C CA . GLY A 1 84 ? 1.099 4.406 34.900 1.00 57.47 84 GLY A CA 1
ATOM 670 C C . GLY A 1 84 ? 1.270 4.407 36.424 1.00 57.47 84 GLY A C 1
ATOM 671 O O . GLY A 1 84 ? 0.961 3.405 37.057 1.00 57.47 84 GLY A O 1
ATOM 672 N N . GLY A 1 85 ? 1.770 5.487 37.032 1.00 53.28 85 GLY A N 1
ATOM 673 C CA . GLY A 1 85 ? 2.112 5.519 38.458 1.00 53.28 85 GLY A CA 1
ATOM 674 C C . GLY A 1 85 ? 1.275 6.496 39.281 1.00 53.28 85 GLY A C 1
ATOM 675 O O . GLY A 1 85 ? 1.771 7.577 39.593 1.00 53.28 85 GLY A O 1
ATOM 676 N N . LYS A 1 86 ? 0.035 6.117 39.629 1.00 47.25 86 LYS A N 1
ATOM 677 C CA . LYS A 1 86 ? -0.686 6.490 40.871 1.00 47.25 86 LYS A CA 1
ATOM 678 C C . LYS A 1 86 ? -2.099 5.888 40.893 1.00 47.25 86 LYS A C 1
ATOM 680 O O . LYS A 1 86 ? -3.045 6.507 40.412 1.00 47.25 86 LYS A O 1
ATOM 685 N N . CYS A 1 87 ? -2.210 4.704 41.486 1.00 43.53 87 CYS A N 1
ATOM 686 C CA . CYS A 1 87 ? -3.196 4.350 42.511 1.00 43.53 87 CYS A CA 1
ATOM 687 C C . CYS A 1 87 ? -2.500 3.368 43.455 1.00 43.53 87 CYS A C 1
ATOM 689 O O . CYS A 1 87 ? -1.848 2.440 42.926 1.00 43.53 87 CYS A O 1
#

Foldseek 3Di:
DPDDDPPVNVLVVLLVVLVVVLPDPPDDPVVNVVSVVVNVVSCCVPPVVVVVPPPPDDDDDDPPDPPPPPPPDDDPVVVVVVVPDDD